Protein AF-A0A413FEA2-F1 (afdb_monomer_lite)

Organism: NCBI:txid333367

Radius of gyration: 16.78 Å; chains: 1; bounding box: 38×37×48 Å

Structure (mmCIF, N/CA/C/O backbone):
data_AF-A0A413FEA2-F1
#
_entry.id   AF-A0A413FEA2-F1
#
loop_
_atom_site.group_PDB
_atom_site.id
_atom_site.type_symbol
_atom_site.label_atom_id
_atom_site.label_alt_id
_atom_site.label_comp_id
_atom_site.label_asym_id
_atom_site.label_entity_id
_atom_site.label_seq_id
_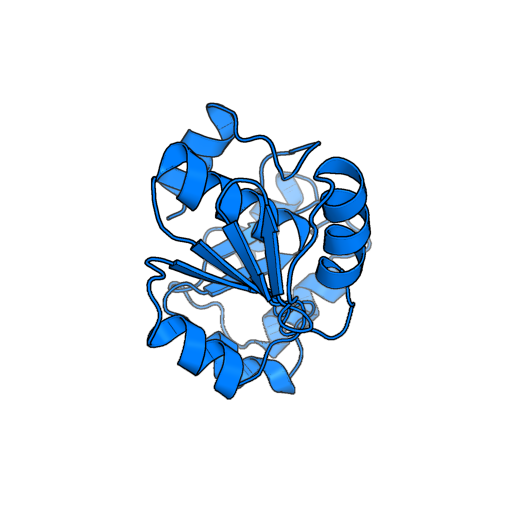atom_site.pdbx_PDB_ins_code
_atom_site.Cartn_x
_atom_site.Cartn_y
_atom_site.Cartn_z
_atom_site.occupancy
_atom_site.B_iso_or_equiv
_atom_site.auth_seq_id
_atom_site.auth_comp_id
_atom_site.auth_asym_id
_atom_site.auth_atom_id
_atom_site.pdbx_PDB_model_num
ATOM 1 N N . MET A 1 1 ? 5.893 2.104 -0.836 1.00 90.50 1 MET A N 1
ATOM 2 C CA . MET A 1 1 ? 4.831 1.156 -0.452 1.00 90.50 1 MET A CA 1
ATOM 3 C C . MET A 1 1 ? 3.680 1.888 0.234 1.00 90.50 1 MET A C 1
ATOM 5 O O . MET A 1 1 ? 2.622 1.996 -0.374 1.00 90.50 1 MET A O 1
ATOM 9 N N . THR A 1 2 ? 3.919 2.528 1.381 1.00 96.19 2 THR A N 1
ATOM 10 C CA . THR A 1 2 ? 2.939 3.267 2.203 1.00 96.19 2 THR A CA 1
ATOM 11 C C . THR A 1 2 ? 1.919 4.108 1.426 1.00 96.19 2 THR A C 1
ATOM 13 O O . THR A 1 2 ? 0.716 3.993 1.650 1.00 96.19 2 THR A O 1
ATOM 16 N N . HIS A 1 3 ? 2.370 4.915 0.456 1.00 96.50 3 HIS A N 1
ATOM 17 C CA . HIS A 1 3 ? 1.478 5.759 -0.353 1.00 96.50 3 HIS A CA 1
ATOM 18 C C . HIS A 1 3 ? 0.403 4.948 -1.097 1.00 96.50 3 HIS A C 1
ATOM 20 O O . HIS A 1 3 ? -0.757 5.348 -1.116 1.00 96.50 3 HIS A O 1
ATOM 26 N N . LEU A 1 4 ? 0.759 3.796 -1.677 1.00 97.38 4 LEU A N 1
ATOM 27 C CA . LEU A 1 4 ? -0.198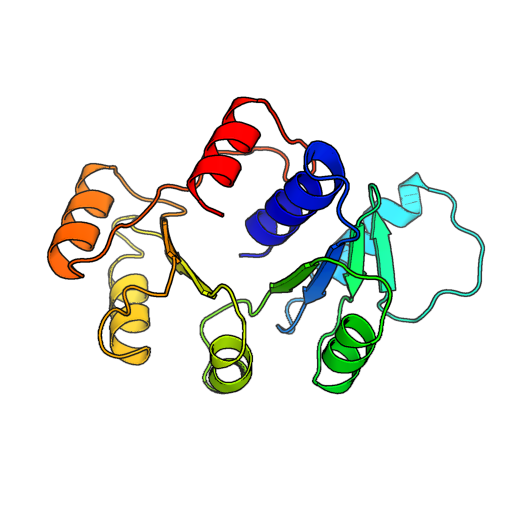 2.928 -2.367 1.00 97.38 4 LEU A CA 1
ATOM 28 C C . LEU A 1 4 ? -1.166 2.264 -1.379 1.00 97.38 4 LEU A C 1
ATOM 30 O O . LEU A 1 4 ? -2.341 2.140 -1.707 1.00 97.38 4 LEU A O 1
ATOM 34 N N . CYS A 1 5 ? -0.713 1.875 -0.181 1.00 98.00 5 CYS A N 1
ATOM 35 C CA . CYS A 1 5 ? -1.595 1.327 0.856 1.00 98.00 5 CYS A CA 1
ATOM 36 C C . CYS A 1 5 ? -2.673 2.340 1.260 1.00 98.00 5 CYS A C 1
ATOM 38 O O . CYS A 1 5 ? -3.852 1.999 1.287 1.00 98.00 5 CYS A O 1
ATOM 40 N N . VAL A 1 6 ? -2.283 3.596 1.504 1.00 97.75 6 VAL A N 1
ATOM 41 C CA . VAL A 1 6 ? -3.223 4.684 1.825 1.00 97.75 6 VAL A CA 1
ATOM 42 C C . VAL A 1 6 ? -4.160 4.956 0.643 1.00 97.75 6 VAL A C 1
ATOM 44 O O . VAL A 1 6 ? -5.372 5.050 0.825 1.00 97.75 6 VAL A O 1
ATOM 47 N N . LEU A 1 7 ? -3.628 5.014 -0.580 1.00 97.62 7 LEU A N 1
ATOM 48 C CA . LEU A 1 7 ? -4.422 5.232 -1.790 1.00 97.62 7 LEU A CA 1
ATOM 49 C C . LEU A 1 7 ? -5.470 4.129 -1.999 1.00 97.62 7 LEU A C 1
ATOM 51 O O . LEU A 1 7 ? -6.643 4.410 -2.229 1.00 97.62 7 LEU A O 1
ATOM 55 N N . MET A 1 8 ? -5.070 2.867 -1.861 1.00 98.19 8 MET A N 1
ATOM 56 C CA . MET A 1 8 ? -5.971 1.723 -1.981 1.00 98.19 8 MET A CA 1
ATOM 57 C C . MET A 1 8 ? -7.024 1.710 -0.874 1.00 98.19 8 MET A C 1
ATOM 59 O O . MET A 1 8 ? -8.192 1.456 -1.155 1.00 98.19 8 MET A O 1
ATOM 63 N N . ALA A 1 9 ? -6.648 2.045 0.362 1.00 98.25 9 ALA A N 1
ATOM 64 C CA . ALA A 1 9 ? -7.594 2.109 1.470 1.00 98.25 9 ALA A CA 1
ATOM 65 C C . ALA A 1 9 ? -8.697 3.147 1.229 1.00 98.25 9 ALA A C 1
ATOM 67 O O . ALA A 1 9 ? -9.878 2.874 1.459 1.00 98.25 9 ALA A O 1
ATOM 68 N N . ASN A 1 10 ? -8.322 4.318 0.705 1.00 97.25 10 ASN A N 1
ATOM 69 C CA . ASN A 1 10 ? -9.273 5.366 0.346 1.00 97.25 10 ASN A CA 1
ATOM 70 C C . ASN A 1 10 ? -10.137 4.979 -0.864 1.00 97.25 10 ASN A C 1
ATOM 72 O O . ASN A 1 10 ? -11.303 5.367 -0.916 1.00 97.25 10 ASN A O 1
ATOM 76 N N . TYR A 1 11 ? -9.620 4.187 -1.810 1.00 97.88 11 TYR A N 1
ATOM 77 C CA . TYR A 1 11 ? -10.435 3.617 -2.886 1.00 97.88 11 TYR A CA 1
ATOM 78 C C . TYR A 1 11 ? -11.477 2.628 -2.341 1.00 97.88 11 TYR A C 1
ATOM 80 O O . TYR A 1 11 ? -12.672 2.808 -2.585 1.00 97.88 11 TYR A O 1
ATOM 88 N N . LEU A 1 12 ? -11.055 1.636 -1.552 1.00 98.19 12 LEU A N 1
ATOM 89 C CA . LEU A 1 12 ? -11.945 0.610 -0.994 1.00 98.19 12 LEU A CA 1
ATOM 90 C C . LEU A 1 12 ? -13.015 1.220 -0.080 1.00 98.19 12 LEU A C 1
ATOM 92 O O . LEU A 1 12 ? -14.193 0.880 -0.185 1.00 98.19 12 LEU A O 1
ATOM 96 N N . THR A 1 13 ? -12.630 2.180 0.761 1.00 97.44 13 THR A N 1
ATOM 97 C CA . THR A 1 13 ? -13.562 2.851 1.677 1.00 97.44 13 THR A CA 1
ATOM 98 C C . THR A 1 13 ? -14.450 3.857 0.952 1.00 97.44 13 THR A C 1
ATOM 100 O O . THR A 1 13 ? -15.669 3.822 1.094 1.00 97.44 13 THR A O 1
ATOM 103 N N . GLY A 1 14 ? -13.868 4.755 0.154 1.00 94.12 14 GLY A N 1
ATOM 104 C CA . GLY A 1 14 ? -14.597 5.856 -0.473 1.00 94.12 14 GLY A CA 1
ATOM 105 C C . GLY A 1 14 ? -15.452 5.424 -1.664 1.00 94.12 14 GLY A C 1
ATOM 106 O O . GLY A 1 14 ? -16.631 5.766 -1.729 1.00 94.12 14 GLY A O 1
ATOM 107 N N . ALA A 1 15 ? -14.880 4.668 -2.604 1.00 91.94 15 ALA A N 1
ATOM 108 C CA . ALA A 1 15 ? -15.596 4.196 -3.791 1.00 91.94 15 ALA A CA 1
ATOM 109 C C . ALA A 1 15 ? -16.316 2.867 -3.527 1.00 91.94 15 ALA A C 1
ATOM 111 O O . ALA A 1 15 ? -17.472 2.709 -3.909 1.00 91.94 15 ALA A O 1
ATOM 112 N N . GLY A 1 16 ? -15.649 1.936 -2.840 1.00 93.00 16 GLY A N 1
ATOM 113 C CA . GLY A 1 16 ? -16.195 0.607 -2.556 1.00 93.00 16 GLY A CA 1
ATOM 114 C C . GLY A 1 16 ? -17.178 0.552 -1.384 1.00 93.00 16 GLY A C 1
ATOM 115 O O . GLY A 1 16 ? -17.875 -0.450 -1.246 1.00 93.00 16 GLY A O 1
ATOM 116 N N . GLN A 1 17 ? -17.246 1.597 -0.545 1.00 95.62 17 GLN A N 1
ATOM 117 C CA . GLN A 1 17 ? -18.039 1.613 0.695 1.00 95.62 17 GLN A CA 1
ATOM 118 C C . GLN A 1 17 ? -17.691 0.443 1.641 1.00 95.62 17 GLN A C 1
ATOM 120 O O . GLN A 1 17 ? -18.547 -0.060 2.369 1.00 95.62 17 GLN A O 1
ATOM 125 N N . ARG A 1 18 ? -16.427 -0.004 1.621 1.00 97.81 18 ARG A N 1
ATOM 126 C CA . ARG A 1 18 ? -15.924 -1.147 2.398 1.00 97.81 18 ARG A CA 1
ATOM 127 C C . ARG A 1 18 ? -15.255 -0.681 3.686 1.00 97.81 18 ARG A C 1
ATOM 129 O O . ARG A 1 18 ? -14.526 0.311 3.703 1.00 97.81 18 ARG A O 1
ATOM 136 N N . ARG A 1 19 ? -15.468 -1.404 4.785 1.00 98.31 19 ARG A N 1
ATOM 137 C CA . ARG A 1 19 ? -14.806 -1.124 6.066 1.00 98.31 19 ARG A CA 1
ATOM 138 C C . ARG A 1 19 ? -13.361 -1.598 5.976 1.00 98.31 19 ARG A C 1
ATOM 140 O O . ARG A 1 19 ? -13.107 -2.797 6.008 1.00 98.31 19 ARG A O 1
ATOM 147 N N . THR A 1 20 ? -12.422 -0.662 5.873 1.00 98.69 20 THR A N 1
ATOM 148 C CA . THR A 1 20 ? -11.017 -0.985 5.590 1.00 98.69 20 THR A CA 1
ATOM 149 C C . THR A 1 20 ? -10.114 -0.751 6.801 1.00 98.69 20 THR A C 1
ATOM 151 O O . THR A 1 20 ? -10.158 0.318 7.423 1.00 98.69 20 THR A O 1
ATOM 154 N N . ALA A 1 21 ? -9.264 -1.735 7.099 1.00 98.50 21 ALA A N 1
ATOM 155 C CA . ALA A 1 21 ? -8.134 -1.613 8.016 1.00 98.50 21 ALA A CA 1
ATOM 156 C C . ALA A 1 21 ? -6.809 -1.565 7.247 1.00 98.50 21 ALA A C 1
ATOM 158 O O . ALA A 1 21 ? -6.637 -2.275 6.257 1.00 98.50 21 ALA A O 1
ATOM 159 N N . VAL A 1 22 ? -5.851 -0.773 7.729 1.00 98.50 22 VAL A N 1
ATOM 160 C CA . VAL A 1 22 ? -4.476 -0.747 7.214 1.00 98.50 22 VAL A CA 1
ATOM 161 C C . VAL A 1 22 ? -3.502 -0.983 8.358 1.00 98.50 22 VAL A C 1
ATOM 163 O O . VAL A 1 22 ? -3.533 -0.264 9.354 1.00 98.50 22 VAL A O 1
ATOM 166 N N . ILE A 1 23 ? -2.635 -1.979 8.217 1.00 97.88 23 ILE A N 1
ATOM 167 C CA . ILE A 1 23 ? -1.659 -2.382 9.230 1.00 97.88 23 ILE A CA 1
ATOM 168 C C . ILE A 1 23 ? -0.253 -2.041 8.737 1.00 97.88 23 ILE A C 1
ATOM 170 O O . ILE A 1 23 ? 0.162 -2.521 7.685 1.00 97.88 23 ILE A O 1
ATOM 174 N N . GLU A 1 24 ? 0.495 -1.253 9.506 1.00 97.19 24 GLU A N 1
ATOM 175 C CA . GLU A 1 24 ? 1.934 -1.055 9.299 1.00 97.19 24 GLU A CA 1
ATOM 176 C C . GLU A 1 24 ? 2.686 -2.238 9.907 1.00 97.19 24 GLU A C 1
ATOM 178 O O . GLU A 1 24 ? 2.853 -2.319 11.122 1.00 97.19 24 GLU A O 1
ATOM 183 N N . TRP A 1 25 ? 3.078 -3.203 9.076 1.00 95.94 25 TRP A N 1
ATOM 184 C CA . TRP A 1 25 ? 3.814 -4.390 9.528 1.00 95.94 25 TRP A CA 1
ATOM 185 C C . TRP A 1 25 ? 5.322 -4.149 9.617 1.00 95.94 25 TRP A C 1
ATOM 187 O O . TRP A 1 25 ? 6.027 -4.840 10.350 1.00 95.94 25 TRP A O 1
ATOM 197 N N . ASN A 1 26 ? 5.811 -3.174 8.854 1.00 92.25 26 ASN A N 1
ATOM 198 C CA . ASN A 1 26 ? 7.169 -2.661 8.971 1.00 92.25 26 ASN A CA 1
ATOM 199 C C . ASN A 1 26 ? 7.332 -1.773 10.224 1.00 92.25 26 ASN A C 1
ATOM 201 O O . ASN A 1 26 ? 6.382 -1.510 10.961 1.00 92.25 26 ASN A O 1
ATOM 205 N N . ASP A 1 27 ? 8.555 -1.319 10.483 1.00 90.75 27 ASP A N 1
ATOM 206 C CA . ASP A 1 27 ? 8.928 -0.512 11.646 1.00 90.75 27 ASP A CA 1
ATOM 207 C C . ASP A 1 27 ? 9.244 0.957 11.302 1.00 90.75 27 ASP A C 1
ATOM 209 O O . ASP A 1 27 ? 9.825 1.679 12.118 1.00 90.75 27 ASP A O 1
ATOM 213 N N . HIS A 1 28 ? 8.822 1.446 10.129 1.00 93.38 28 HIS A N 1
ATOM 214 C CA . HIS A 1 28 ? 9.135 2.803 9.674 1.00 93.38 28 HIS A CA 1
ATOM 215 C C . HIS A 1 28 ? 8.444 3.888 10.518 1.00 93.38 28 HIS A C 1
ATOM 217 O O . HIS A 1 28 ? 8.986 4.993 10.671 1.00 93.38 28 HIS A O 1
ATOM 223 N N . GLY A 1 29 ? 7.263 3.607 11.075 1.00 94.25 29 GLY A N 1
ATOM 224 C CA . GLY A 1 29 ? 6.478 4.521 11.907 1.00 94.25 29 GLY A CA 1
ATOM 225 C C . GLY A 1 29 ? 5.754 5.614 11.114 1.00 94.25 29 GLY A C 1
ATOM 226 O O . GLY A 1 29 ? 5.505 6.705 11.646 1.00 94.25 29 GLY A O 1
ATOM 227 N N . ASP A 1 30 ? 5.449 5.355 9.845 1.00 95.25 30 ASP A N 1
ATOM 228 C CA . ASP A 1 30 ? 4.744 6.256 8.938 1.00 95.25 30 ASP A CA 1
ATOM 229 C C . ASP A 1 30 ? 3.340 6.583 9.444 1.00 95.25 30 ASP A C 1
ATOM 231 O O . ASP A 1 30 ? 2.958 7.757 9.482 1.00 95.25 30 ASP A O 1
ATOM 235 N N . PHE A 1 31 ? 2.576 5.591 9.903 1.00 95.19 31 PHE A N 1
ATOM 236 C CA . PHE A 1 31 ? 1.202 5.826 10.349 1.00 95.19 31 PHE A CA 1
ATOM 237 C C . PHE A 1 31 ? 1.154 6.561 11.681 1.00 95.19 31 PHE A C 1
ATOM 239 O O . PHE A 1 31 ? 0.310 7.434 11.866 1.00 95.19 31 PHE A O 1
ATOM 246 N N . ARG A 1 32 ? 2.131 6.345 12.565 1.00 91.88 32 ARG A N 1
ATOM 247 C CA . ARG A 1 32 ? 2.289 7.180 13.765 1.00 91.88 32 ARG A CA 1
ATOM 248 C C . ARG A 1 32 ? 2.589 8.642 13.410 1.00 91.88 32 ARG A C 1
ATOM 250 O O . ARG A 1 32 ? 2.108 9.559 14.078 1.00 91.88 32 ARG A O 1
ATOM 257 N N . ARG A 1 33 ? 3.405 8.897 12.378 1.00 92.88 33 ARG A N 1
ATOM 258 C CA . ARG A 1 33 ? 3.657 10.266 11.883 1.00 92.88 33 ARG A CA 1
ATOM 259 C C . ARG A 1 33 ? 2.395 10.869 11.262 1.00 92.88 33 ARG A C 1
ATOM 261 O O . ARG A 1 33 ? 2.095 12.031 11.534 1.00 92.88 33 ARG A O 1
ATOM 268 N N . MET A 1 34 ? 1.650 10.077 10.496 1.00 92.62 34 MET A N 1
ATOM 269 C CA . MET A 1 34 ? 0.382 10.466 9.879 1.00 92.62 34 MET A CA 1
ATOM 270 C C . MET A 1 34 ? -0.677 10.829 10.927 1.00 92.62 34 MET A C 1
ATOM 272 O O . MET A 1 34 ? -1.264 11.907 10.842 1.00 92.62 34 MET A O 1
ATOM 276 N N . GLU A 1 35 ? -0.841 10.009 11.971 1.00 91.50 35 GLU A N 1
ATOM 277 C CA . GLU A 1 35 ? -1.765 10.266 13.079 1.00 91.50 35 GLU A CA 1
ATOM 278 C C . GLU A 1 35 ? -1.535 11.652 13.689 1.00 91.50 35 GLU A C 1
ATOM 280 O O . GLU A 1 35 ? -2.479 12.415 13.883 1.00 91.50 35 GLU A O 1
ATOM 285 N N . LYS A 1 36 ? -0.276 12.020 13.963 1.00 88.50 36 LYS A N 1
ATOM 286 C CA . LYS A 1 36 ? 0.060 13.321 14.567 1.00 88.50 36 LYS A CA 1
ATOM 287 C C . LYS A 1 36 ? -0.404 14.500 13.714 1.00 88.50 36 LYS A C 1
ATOM 289 O O . LYS A 1 36 ? -0.716 15.556 14.260 1.00 88.50 36 LYS A O 1
ATOM 294 N N . VAL A 1 37 ? -0.428 14.346 12.391 1.00 86.94 37 VAL A N 1
ATOM 295 C CA . VAL A 1 37 ? -0.901 15.382 11.465 1.00 86.94 37 VAL A CA 1
ATOM 296 C C . VAL A 1 37 ? -2.428 15.392 11.398 1.00 86.94 37 VAL A C 1
ATOM 298 O O . VAL A 1 37 ? -3.019 16.468 11.479 1.00 86.94 37 VAL A O 1
ATOM 301 N N . CYS A 1 38 ? -3.071 14.225 11.313 1.00 81.31 38 CYS A N 1
ATOM 302 C CA . CYS A 1 38 ? -4.532 14.100 11.287 1.00 81.31 38 CYS A CA 1
ATOM 303 C C . CYS A 1 38 ? -5.177 14.567 12.602 1.00 81.31 38 CYS A C 1
ATOM 305 O O . CYS A 1 38 ? -6.092 15.383 12.583 1.00 81.31 38 CYS A O 1
ATOM 307 N N . ALA A 1 39 ? -4.640 14.162 13.755 1.00 74.06 39 ALA A N 1
ATOM 308 C CA . ALA A 1 39 ? -5.164 14.540 15.068 1.00 74.06 39 ALA A CA 1
ATOM 309 C C . ALA A 1 39 ? -5.106 16.056 15.324 1.00 74.06 39 ALA A C 1
ATOM 311 O O . ALA A 1 39 ? -6.006 16.606 15.954 1.00 74.06 39 ALA A O 1
ATOM 312 N N . ARG A 1 40 ? -4.088 16.754 14.792 1.00 63.91 40 ARG A N 1
ATOM 313 C CA . ARG A 1 40 ? -4.017 18.229 14.826 1.00 63.91 40 ARG A CA 1
ATOM 314 C C . ARG A 1 40 ? -5.136 18.898 14.028 1.00 63.91 40 ARG A C 1
ATOM 316 O O . ARG A 1 40 ? -5.441 20.054 14.291 1.00 63.91 40 ARG A O 1
ATOM 323 N N . ARG A 1 41 ? -5.708 18.205 13.040 1.00 63.06 41 ARG A N 1
ATOM 324 C CA . ARG A 1 41 ? -6.822 18.704 12.223 1.00 63.06 41 ARG A CA 1
ATOM 325 C C . ARG A 1 41 ? -8.187 18.400 12.846 1.00 63.06 41 ARG A C 1
ATOM 327 O O . ARG A 1 41 ? -9.125 19.137 12.574 1.00 63.06 41 ARG A O 1
ATOM 334 N N . GLU A 1 42 ? -8.295 17.356 13.671 1.00 60.97 42 GLU A N 1
ATOM 335 C CA . GLU A 1 42 ? -9.587 16.811 14.123 1.00 60.97 42 GLU A CA 1
ATOM 336 C C . GLU A 1 42 ? -9.941 17.066 15.607 1.00 60.97 42 GLU A C 1
ATOM 338 O O . GLU A 1 42 ? -10.999 16.626 16.042 1.00 60.97 42 GLU A O 1
ATOM 343 N N . ASN A 1 43 ? -9.133 17.801 16.392 1.00 56.84 43 ASN A N 1
ATOM 344 C CA . ASN A 1 43 ? -9.424 18.154 17.805 1.00 56.84 43 ASN A CA 1
ATOM 345 C C . ASN A 1 43 ? -9.947 16.972 18.661 1.00 56.84 43 ASN A C 1
ATOM 347 O O . ASN A 1 43 ? -10.863 17.120 19.468 1.00 56.84 43 ASN A O 1
ATOM 351 N N . VAL A 1 44 ? -9.383 15.776 18.477 1.00 59.19 44 VAL A N 1
ATOM 352 C CA . VAL A 1 44 ? -9.907 14.550 19.095 1.00 59.19 44 VAL A CA 1
ATOM 353 C C . VAL A 1 44 ? -9.557 14.495 20.589 1.00 59.19 44 VAL A C 1
ATOM 355 O O . VAL A 1 44 ? -8.387 14.349 20.947 1.00 59.19 44 VAL A O 1
ATOM 358 N N . THR A 1 45 ? -10.571 14.565 21.459 1.00 48.41 45 THR A N 1
ATOM 359 C CA . THR A 1 45 ? -10.474 14.343 22.915 1.00 48.41 45 THR A CA 1
ATOM 360 C C . THR A 1 45 ? -11.183 13.042 23.299 1.00 48.41 45 THR A C 1
ATOM 362 O O . THR A 1 45 ? -12.410 12.998 23.344 1.00 48.41 45 THR A O 1
ATOM 365 N N . GLY A 1 46 ? -10.422 11.979 23.562 1.00 55.62 46 GLY A N 1
ATOM 366 C CA . GLY A 1 46 ? -10.932 10.677 24.005 1.00 55.62 46 GLY A CA 1
ATOM 367 C C . GLY A 1 46 ? -9.802 9.705 24.356 1.00 55.62 46 GLY A C 1
ATOM 368 O O . GLY A 1 46 ? -8.643 9.974 24.031 1.00 55.62 46 GLY A O 1
ATOM 369 N N . GLU A 1 47 ? -10.135 8.597 25.028 1.00 52.72 47 GLU A N 1
ATOM 370 C CA . GLU A 1 47 ? -9.199 7.494 25.285 1.00 52.72 47 GLU A CA 1
ATOM 371 C C . GLU A 1 47 ? -8.702 6.937 23.948 1.00 52.72 47 GLU A C 1
ATOM 373 O O . GLU A 1 47 ? -9.472 6.407 23.146 1.00 52.72 47 GLU A O 1
ATOM 378 N N . LYS A 1 48 ? -7.411 7.133 23.676 1.00 62.91 48 LYS A N 1
ATOM 379 C CA . LYS A 1 48 ? -6.775 6.648 22.458 1.00 62.91 48 LYS A CA 1
ATOM 380 C C . LYS A 1 48 ? -6.226 5.255 22.697 1.00 62.91 48 LYS A C 1
ATOM 382 O O . LYS A 1 48 ? -5.351 5.074 23.541 1.00 62.91 48 LYS A O 1
ATOM 387 N N . GLU A 1 49 ? -6.700 4.307 21.904 1.00 70.69 49 GLU A N 1
ATOM 388 C CA . GLU A 1 49 ? -6.020 3.031 21.741 1.00 70.69 49 GLU A CA 1
ATOM 389 C C . GLU A 1 49 ? -4.638 3.304 21.130 1.00 70.69 49 GLU A C 1
ATOM 391 O O . GLU A 1 49 ? -4.505 3.983 20.107 1.00 70.69 49 GLU A O 1
ATOM 396 N N . GLU A 1 50 ? -3.584 2.861 21.811 1.00 76.50 50 GLU A N 1
ATOM 397 C CA . GLU A 1 50 ? -2.223 3.204 21.420 1.00 76.50 50 GLU A CA 1
ATOM 398 C C . GLU A 1 50 ? -1.903 2.618 20.035 1.00 76.50 50 GLU A C 1
ATOM 400 O O . GLU A 1 50 ? -2.046 1.420 19.804 1.00 76.50 50 GLU A O 1
ATOM 405 N N . ASN A 1 51 ? -1.410 3.456 19.119 1.00 83.12 51 ASN A N 1
ATOM 406 C CA . ASN A 1 51 ? -1.093 3.100 17.728 1.00 83.12 51 ASN A CA 1
ATOM 407 C C . ASN A 1 51 ? -2.304 2.803 16.823 1.00 83.12 51 ASN A C 1
ATOM 409 O O . ASN A 1 51 ? -2.096 2.264 15.736 1.00 83.12 51 ASN A O 1
ATOM 413 N N . VAL A 1 52 ? -3.529 3.183 17.202 1.00 92.56 52 VAL A N 1
ATOM 414 C CA . VAL A 1 52 ? -4.707 3.088 16.322 1.00 92.56 52 VAL A CA 1
ATOM 415 C C . VAL A 1 52 ? -5.317 4.466 16.091 1.00 92.56 52 VAL A C 1
ATOM 417 O O . VAL A 1 52 ? -5.532 5.234 17.026 1.00 92.56 52 VAL A O 1
ATOM 420 N N . PHE A 1 53 ? -5.638 4.790 14.839 1.00 92.94 53 PHE A N 1
ATOM 421 C CA . PHE A 1 53 ? -6.401 5.998 14.520 1.00 92.94 53 PHE A CA 1
ATOM 422 C C . PHE A 1 53 ? -7.263 5.823 13.277 1.00 92.94 53 PHE A C 1
ATOM 424 O O . PHE A 1 53 ? -7.098 4.878 12.508 1.00 92.94 53 PHE A O 1
ATOM 431 N N . LYS A 1 54 ? -8.193 6.756 13.068 1.00 92.75 54 LYS A N 1
ATOM 432 C CA . LYS A 1 54 ? -9.049 6.787 11.883 1.00 92.75 54 LYS A CA 1
ATOM 433 C C . LYS A 1 54 ? -8.780 8.034 11.058 1.00 92.75 54 LYS A C 1
ATOM 435 O O . LYS A 1 54 ? -8.537 9.097 11.617 1.00 92.75 54 LYS A O 1
ATOM 440 N N . ALA A 1 55 ? -8.840 7.895 9.740 1.00 92.62 55 ALA A N 1
ATOM 441 C CA . ALA A 1 55 ? -8.830 9.019 8.811 1.00 92.62 55 ALA A CA 1
ATOM 442 C C . ALA A 1 55 ? -9.664 8.659 7.576 1.00 92.62 55 ALA A C 1
ATOM 444 O O . ALA A 1 55 ? -9.479 7.588 7.001 1.00 92.62 55 ALA A O 1
ATOM 445 N N . LEU A 1 56 ? -10.595 9.540 7.190 1.00 91.75 56 LEU A N 1
ATOM 446 C CA . LEU A 1 56 ? -11.513 9.347 6.052 1.00 91.75 56 LEU A CA 1
ATOM 447 C C . LEU A 1 56 ? -12.248 7.987 6.053 1.00 91.75 56 LEU A C 1
ATOM 449 O O . LEU A 1 56 ? -12.452 7.372 5.012 1.00 91.75 56 LEU A O 1
ATOM 453 N N . GLY A 1 57 ? -12.640 7.503 7.235 1.00 92.88 57 GLY A N 1
ATOM 454 C CA . GLY A 1 57 ? -13.349 6.227 7.400 1.00 92.88 57 GLY A CA 1
ATOM 455 C C . GLY A 1 57 ? -12.457 4.978 7.419 1.00 92.88 57 GLY A C 1
ATOM 456 O O . GLY A 1 57 ? -12.929 3.916 7.817 1.00 92.88 57 GLY A O 1
ATOM 457 N N . VAL A 1 58 ? -11.172 5.100 7.078 1.00 97.38 58 VAL A N 1
ATOM 458 C CA . VAL A 1 58 ? -10.180 4.020 7.185 1.00 97.38 58 VAL A CA 1
ATOM 459 C C . VAL A 1 58 ? -9.651 3.943 8.616 1.00 97.38 58 VAL A C 1
ATOM 461 O O . VAL A 1 58 ? -9.409 4.982 9.236 1.00 97.38 58 VAL A O 1
ATOM 464 N N . THR A 1 59 ? -9.434 2.730 9.134 1.00 97.31 59 THR A N 1
ATOM 465 C CA . THR A 1 59 ? -8.734 2.524 10.416 1.00 97.31 59 THR A CA 1
ATOM 466 C C . THR A 1 59 ? -7.289 2.098 10.180 1.00 97.31 59 THR A C 1
ATOM 468 O O . THR A 1 59 ? -7.032 1.146 9.450 1.00 97.31 59 THR A O 1
ATOM 471 N N . TYR A 1 60 ? -6.344 2.798 10.800 1.00 97.56 60 TYR A N 1
ATOM 472 C CA . TYR A 1 60 ? -4.909 2.573 10.668 1.00 97.56 60 TYR A CA 1
ATOM 473 C C . TYR A 1 60 ? -4.335 2.038 11.975 1.00 97.56 60 TYR A C 1
ATOM 475 O O . TYR A 1 60 ? -4.554 2.625 13.034 1.00 97.56 60 TYR A O 1
ATOM 483 N N . PHE A 1 61 ? -3.553 0.970 11.871 1.00 96.69 61 PHE A N 1
ATOM 484 C CA . PHE A 1 61 ? -2.786 0.362 12.950 1.00 96.69 61 PHE A CA 1
ATOM 485 C C . PHE A 1 61 ? -1.305 0.628 12.680 1.00 96.69 61 PHE A C 1
ATOM 487 O O . PHE A 1 61 ? -0.710 0.026 11.789 1.00 96.69 61 PHE A O 1
ATOM 494 N N . GLY A 1 62 ? -0.698 1.545 13.433 1.00 94.75 62 GLY A N 1
ATOM 495 C CA . GLY A 1 62 ? 0.698 1.967 13.259 1.00 94.75 62 GLY A CA 1
ATOM 496 C C . GLY A 1 62 ? 1.740 0.992 13.806 1.00 94.75 62 GLY A C 1
ATOM 497 O O . GLY A 1 62 ? 2.916 1.339 13.884 1.00 94.75 62 GLY A O 1
ATOM 498 N N . ARG A 1 63 ? 1.315 -0.197 14.246 1.00 92.69 63 ARG A N 1
ATOM 499 C CA . ARG A 1 63 ? 2.198 -1.310 14.590 1.00 92.69 63 ARG A CA 1
ATOM 500 C C . ARG A 1 63 ? 1.465 -2.634 14.402 1.00 92.69 63 ARG A C 1
ATOM 502 O O . ARG A 1 63 ? 0.526 -2.926 15.133 1.00 92.69 63 ARG A O 1
ATOM 509 N N . GLY A 1 64 ? 1.907 -3.418 13.431 1.00 92.31 64 GLY A N 1
ATOM 510 C CA . GLY A 1 64 ? 1.354 -4.718 13.084 1.00 92.31 64 GLY A CA 1
ATOM 511 C C . GLY A 1 64 ? 2.097 -5.878 13.728 1.00 92.31 64 GLY A C 1
ATOM 512 O O . GLY A 1 64 ? 3.319 -5.876 13.853 1.00 92.31 64 GLY A O 1
ATOM 513 N N . ASN A 1 65 ? 1.338 -6.890 14.124 1.00 93.06 65 ASN A N 1
ATOM 514 C CA . ASN A 1 65 ? 1.813 -8.216 14.500 1.00 93.06 65 ASN A CA 1
ATOM 515 C C . ASN A 1 65 ? 0.662 -9.224 14.318 1.00 93.06 65 ASN A C 1
ATOM 517 O O . ASN A 1 65 ? -0.440 -8.853 13.899 1.00 93.06 65 ASN A O 1
ATOM 521 N N . ALA A 1 66 ? 0.909 -10.496 14.639 1.00 93.56 66 ALA A N 1
ATOM 522 C CA . ALA A 1 66 ? -0.091 -11.555 14.509 1.00 93.56 66 ALA A CA 1
ATOM 523 C C . ALA A 1 66 ? -1.386 -11.251 15.286 1.00 93.56 66 ALA A C 1
ATOM 525 O O . ALA A 1 66 ? -2.472 -11.472 14.754 1.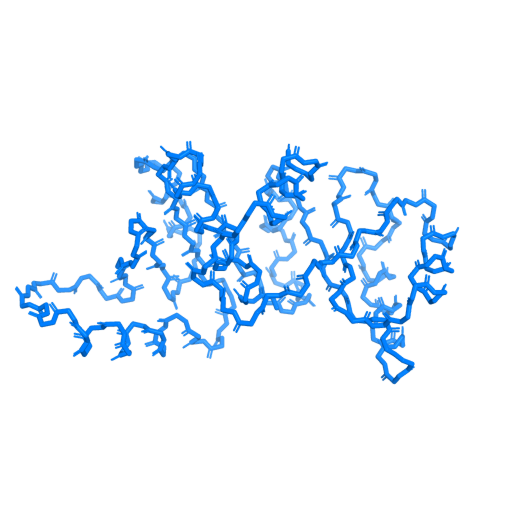00 93.56 66 ALA A O 1
ATOM 526 N N . ASP A 1 67 ? -1.283 -10.680 16.489 1.00 94.50 67 ASP A N 1
ATOM 527 C CA . ASP A 1 67 ? -2.446 -10.329 17.314 1.00 94.50 67 ASP A CA 1
ATOM 528 C C . ASP A 1 67 ? -3.266 -9.196 16.687 1.00 94.50 67 ASP A C 1
ATOM 530 O O . ASP A 1 67 ? -4.492 -9.268 16.632 1.00 94.50 67 ASP A O 1
ATOM 534 N N . THR A 1 68 ? -2.595 -8.179 16.141 1.00 95.38 68 THR A N 1
ATOM 535 C CA . THR A 1 68 ? -3.238 -7.056 15.439 1.00 95.38 68 THR A CA 1
ATOM 536 C C . THR A 1 68 ? -3.982 -7.548 14.201 1.00 95.38 68 THR A C 1
ATOM 538 O O . THR A 1 68 ? -5.133 -7.173 13.972 1.00 95.38 68 THR A O 1
ATOM 541 N N . LEU A 1 69 ? -3.353 -8.431 13.417 1.00 96.56 69 LEU A N 1
ATOM 542 C CA . LEU A 1 69 ? -3.984 -9.045 12.251 1.00 96.56 69 LEU A CA 1
ATOM 543 C C . LEU A 1 69 ? -5.180 -9.907 12.657 1.00 96.56 69 LEU A C 1
ATOM 545 O O . LEU A 1 69 ? -6.250 -9.766 12.071 1.00 96.56 69 LEU A O 1
ATOM 549 N N . ALA A 1 70 ? -5.036 -10.752 13.679 1.00 96.75 70 ALA A N 1
ATOM 550 C CA . ALA A 1 70 ? -6.130 -11.568 14.194 1.00 96.75 70 ALA A CA 1
ATOM 551 C C . ALA A 1 70 ? -7.299 -10.708 14.696 1.00 96.75 70 ALA A C 1
ATOM 553 O O . ALA A 1 70 ? -8.454 -11.008 14.393 1.00 96.75 70 ALA A O 1
ATOM 554 N N . GLY A 1 71 ? -7.011 -9.609 15.397 1.00 96.56 71 GLY A N 1
ATOM 555 C CA . GLY A 1 71 ? -8.008 -8.627 15.818 1.00 96.56 71 GLY A CA 1
ATOM 556 C C . GLY A 1 71 ? -8.741 -7.996 14.635 1.00 96.56 71 GLY A C 1
ATOM 557 O O . GLY A 1 71 ? -9.963 -7.884 14.665 1.00 96.56 71 GLY A O 1
ATOM 558 N N . CYS A 1 72 ? -8.028 -7.659 13.557 1.00 97.19 72 CYS A N 1
ATOM 559 C CA . CYS A 1 72 ? -8.652 -7.149 12.337 1.00 97.19 72 CYS A CA 1
ATOM 560 C C . CYS A 1 72 ? -9.526 -8.205 11.644 1.00 97.19 72 CYS A C 1
ATOM 562 O O . CYS A 1 72 ? -10.642 -7.886 11.244 1.00 97.19 72 CYS A O 1
ATOM 564 N N . MET A 1 73 ? -9.060 -9.456 11.540 1.00 97.19 73 MET A N 1
ATOM 565 C CA . MET A 1 73 ? -9.816 -10.551 10.908 1.00 97.19 73 MET A CA 1
ATOM 566 C C . MET A 1 73 ? -11.094 -10.914 11.671 1.00 97.19 73 MET A C 1
ATOM 568 O O . MET A 1 73 ? -12.091 -11.275 11.056 1.00 97.19 73 MET A O 1
ATOM 572 N N . ASN A 1 74 ? -11.064 -10.827 13.002 1.00 97.81 74 ASN A N 1
ATOM 573 C CA . ASN A 1 74 ? -12.236 -11.042 13.856 1.00 97.81 74 ASN A CA 1
ATOM 574 C C . ASN A 1 74 ? -13.080 -9.768 14.033 1.00 97.81 74 ASN A C 1
ATOM 576 O O . ASN A 1 74 ? -14.118 -9.792 14.697 1.00 97.81 74 ASN A O 1
ATOM 580 N N . GLY A 1 75 ? -12.605 -8.648 13.490 1.00 95.94 75 GLY A N 1
ATOM 581 C CA . GLY A 1 75 ? -13.223 -7.340 13.589 1.00 95.94 75 GLY A CA 1
ATOM 582 C C . GLY A 1 75 ? -14.255 -7.080 12.489 1.00 95.94 75 GLY A C 1
ATOM 583 O O . GLY A 1 75 ? -14.632 -7.968 11.728 1.00 95.94 75 GLY A O 1
ATOM 584 N N . PRO A 1 76 ? -14.728 -5.830 12.376 1.00 96.62 76 PRO A N 1
ATOM 585 C CA . PRO A 1 76 ? -15.764 -5.454 11.423 1.00 96.62 76 PRO A CA 1
ATOM 586 C C . PRO A 1 76 ? -15.214 -5.143 10.021 1.00 96.62 76 PRO A C 1
ATOM 588 O O . PRO A 1 76 ? -15.911 -4.487 9.256 1.00 96.62 76 PRO A O 1
ATOM 591 N N . TYR A 1 77 ? -13.970 -5.498 9.695 1.00 98.44 77 TYR A N 1
ATOM 592 C CA . TYR A 1 77 ? -13.338 -5.069 8.447 1.00 98.44 77 TYR A CA 1
ATOM 593 C C . TYR A 1 77 ? -13.669 -6.014 7.295 1.00 98.44 77 TYR A C 1
ATOM 595 O O . TYR A 1 77 ? -13.562 -7.230 7.423 1.00 98.44 77 TYR A O 1
ATOM 603 N N . ASP A 1 78 ? -14.051 -5.429 6.164 1.00 98.12 78 ASP A N 1
ATOM 604 C CA . ASP A 1 78 ? -14.281 -6.149 4.914 1.00 98.12 78 ASP A CA 1
ATOM 605 C C . ASP A 1 78 ? -12.956 -6.362 4.162 1.00 98.12 78 ASP A C 1
ATOM 607 O O . ASP A 1 78 ? -12.786 -7.386 3.502 1.00 98.12 78 ASP A O 1
ATOM 611 N N . ASP A 1 79 ? -12.012 -5.419 4.298 1.00 98.44 79 ASP A N 1
ATOM 612 C CA . ASP A 1 79 ? -10.661 -5.507 3.739 1.00 98.44 79 ASP A CA 1
ATOM 613 C C . ASP A 1 79 ? -9.595 -5.148 4.775 1.00 98.44 79 ASP A C 1
ATOM 615 O O . ASP A 1 79 ? -9.740 -4.201 5.556 1.00 98.44 79 ASP A O 1
ATOM 619 N N . ILE A 1 80 ? -8.480 -5.875 4.724 1.00 98.50 80 ILE A N 1
ATOM 620 C CA . ILE A 1 80 ? -7.292 -5.627 5.540 1.00 98.50 80 ILE A CA 1
ATOM 621 C C . ILE A 1 80 ? -6.105 -5.466 4.593 1.00 98.50 80 ILE A C 1
ATOM 623 O O . ILE A 1 80 ? -5.706 -6.408 3.909 1.00 98.50 80 ILE A O 1
ATOM 627 N N . ILE A 1 81 ? -5.535 -4.266 4.563 1.00 98.44 81 ILE A N 1
ATOM 628 C CA . ILE A 1 81 ? -4.316 -3.955 3.819 1.00 98.44 81 ILE A CA 1
ATOM 629 C C . ILE A 1 81 ? -3.140 -4.048 4.786 1.00 98.44 81 ILE A C 1
ATOM 631 O O . ILE A 1 81 ? -3.163 -3.445 5.857 1.00 98.44 81 ILE A O 1
ATOM 635 N N . ILE A 1 82 ? -2.091 -4.769 4.402 1.00 98.06 82 ILE A N 1
ATOM 636 C CA . ILE A 1 82 ? -0.872 -4.893 5.203 1.00 98.06 82 ILE A CA 1
ATOM 637 C C . ILE A 1 82 ? 0.278 -4.230 4.448 1.00 98.06 82 ILE A C 1
ATOM 639 O O . ILE A 1 82 ? 0.632 -4.649 3.346 1.00 98.06 82 ILE A O 1
ATOM 643 N N . ASP A 1 83 ? 0.856 -3.191 5.043 1.00 97.50 83 ASP A N 1
ATOM 644 C CA . ASP A 1 83 ? 2.080 -2.562 4.562 1.00 97.50 83 ASP A CA 1
ATOM 645 C C . ASP A 1 83 ? 3.294 -3.294 5.140 1.00 97.50 83 ASP A C 1
ATOM 647 O O . ASP A 1 83 ? 3.758 -3.013 6.249 1.00 97.50 83 ASP A O 1
ATOM 651 N N . PHE A 1 84 ? 3.812 -4.251 4.372 1.00 95.25 84 PHE A N 1
ATOM 652 C CA . PHE A 1 84 ? 5.017 -4.997 4.732 1.00 95.25 84 PHE A CA 1
ATOM 653 C C . PHE A 1 84 ? 6.313 -4.192 4.589 1.00 95.25 84 PHE A C 1
ATOM 655 O O . PHE A 1 84 ? 7.347 -4.661 5.055 1.00 95.25 84 PHE A O 1
ATOM 662 N N . GLY A 1 85 ? 6.271 -2.997 3.990 1.00 93.12 85 GLY A N 1
ATOM 663 C CA . GLY A 1 85 ? 7.464 -2.216 3.689 1.00 93.12 85 GLY A CA 1
ATOM 664 C C . GLY A 1 85 ? 8.343 -2.891 2.635 1.00 93.12 85 GLY A C 1
ATOM 665 O O . GLY A 1 85 ? 7.866 -3.305 1.576 1.00 93.12 85 GLY A O 1
ATOM 666 N N . GLU A 1 86 ? 9.640 -2.952 2.912 1.00 89.06 86 GLU A N 1
ATOM 667 C CA . GLU A 1 86 ? 10.624 -3.602 2.048 1.00 89.06 86 GLU A CA 1
ATOM 668 C C . GLU A 1 86 ? 10.530 -5.133 2.132 1.00 89.06 86 GLU A C 1
ATOM 670 O O . GLU A 1 86 ? 10.061 -5.706 3.119 1.00 89.06 86 GLU A O 1
ATOM 675 N N . ALA A 1 87 ? 10.980 -5.820 1.080 1.00 82.81 87 ALA A N 1
ATOM 676 C CA . ALA A 1 87 ? 10.963 -7.276 1.037 1.00 82.81 87 ALA A CA 1
ATOM 677 C C . ALA A 1 87 ? 11.935 -7.859 2.079 1.00 82.81 87 ALA A C 1
ATOM 679 O O . ALA A 1 87 ? 13.136 -7.957 1.843 1.00 82.81 87 ALA A O 1
ATOM 680 N N . ALA A 1 88 ? 11.401 -8.274 3.229 1.00 82.69 88 ALA A N 1
ATOM 681 C CA . ALA A 1 88 ? 12.168 -8.851 4.327 1.00 82.69 88 ALA A CA 1
ATOM 682 C C . ALA A 1 88 ? 11.799 -10.329 4.567 1.00 82.69 88 ALA A C 1
ATOM 684 O O . ALA A 1 88 ? 10.610 -10.673 4.582 1.00 82.69 88 ALA A O 1
ATOM 685 N N . PRO A 1 89 ? 12.776 -11.216 4.857 1.00 84.50 89 PRO A N 1
ATOM 686 C CA . PRO A 1 89 ? 12.503 -12.621 5.173 1.00 84.50 89 PRO A CA 1
ATOM 687 C C . PRO A 1 89 ? 11.508 -12.816 6.325 1.00 84.50 89 PRO A C 1
ATOM 689 O O . PRO A 1 89 ? 10.670 -13.714 6.261 1.00 84.50 89 PRO A O 1
ATOM 692 N N . ALA A 1 90 ? 11.559 -11.950 7.344 1.00 85.94 90 ALA A N 1
ATOM 693 C CA . ALA A 1 90 ? 10.679 -12.003 8.514 1.00 85.94 90 ALA A CA 1
ATOM 694 C C . ALA A 1 90 ? 9.190 -11.813 8.163 1.00 85.94 90 ALA A C 1
ATOM 696 O O . ALA A 1 90 ? 8.323 -12.414 8.793 1.00 85.94 90 ALA A O 1
ATOM 697 N N . SER A 1 91 ? 8.895 -11.027 7.127 1.00 87.56 91 SER A N 1
ATOM 698 C CA . SER A 1 91 ? 7.530 -10.714 6.685 1.00 87.56 91 SER A CA 1
ATOM 699 C C . SER A 1 91 ? 6.989 -11.710 5.655 1.00 87.56 91 SER A C 1
ATOM 701 O O . SER A 1 91 ? 5.786 -11.761 5.401 1.00 87.56 91 SER A O 1
ATOM 703 N N . ARG A 1 92 ? 7.864 -12.532 5.057 1.00 87.88 92 ARG A N 1
ATOM 704 C CA . ARG A 1 92 ? 7.530 -13.390 3.910 1.00 87.88 92 ARG A CA 1
ATOM 705 C C . ARG A 1 92 ? 6.418 -14.391 4.209 1.00 87.88 92 ARG A C 1
ATOM 707 O O . ARG A 1 92 ? 5.586 -14.642 3.343 1.00 87.88 92 ARG A O 1
ATOM 714 N N . ALA A 1 93 ? 6.407 -14.974 5.406 1.00 90.44 93 ALA A N 1
ATOM 715 C CA . ALA A 1 93 ? 5.400 -15.963 5.784 1.00 90.44 93 ALA A CA 1
ATOM 716 C C . ALA A 1 93 ? 3.991 -15.353 5.821 1.00 90.44 93 ALA A C 1
ATOM 718 O O . ALA A 1 93 ? 3.077 -15.916 5.225 1.00 90.44 93 ALA A O 1
ATOM 719 N N . GLU A 1 94 ? 3.830 -14.187 6.451 1.00 92.38 94 GLU A N 1
ATOM 720 C CA . GLU A 1 94 ? 2.539 -13.493 6.508 1.00 92.38 94 GLU A CA 1
ATOM 721 C C . GLU A 1 94 ? 2.128 -12.932 5.150 1.00 92.38 94 GLU A C 1
ATOM 723 O O . GLU A 1 94 ? 0.983 -13.096 4.733 1.00 92.38 94 GLU A O 1
ATOM 728 N N . TRP A 1 95 ? 3.074 -12.395 4.380 1.00 92.62 95 TRP A N 1
ATOM 729 C CA . TRP A 1 95 ? 2.799 -11.967 3.010 1.00 92.62 95 TRP A CA 1
ATOM 730 C C . TRP A 1 95 ? 2.318 -13.131 2.124 1.00 92.62 95 TRP A C 1
ATOM 732 O O . TRP A 1 95 ? 1.355 -13.005 1.365 1.00 92.62 95 TRP A O 1
ATOM 742 N N . LEU A 1 96 ? 2.910 -14.322 2.270 1.00 91.75 96 LEU A N 1
ATOM 743 C CA . LEU A 1 96 ? 2.450 -15.531 1.585 1.00 91.75 96 LEU A CA 1
ATOM 744 C C . LEU A 1 96 ? 1.089 -16.039 2.083 1.00 91.75 96 LEU A C 1
ATOM 746 O O . LEU A 1 96 ? 0.542 -16.932 1.443 1.00 91.75 96 LEU A O 1
ATOM 750 N N . ARG A 1 97 ? 0.502 -15.494 3.151 1.00 92.69 97 ARG A N 1
ATOM 751 C CA . ARG A 1 97 ? -0.841 -15.858 3.641 1.00 92.69 97 ARG A CA 1
ATOM 752 C C . ARG A 1 97 ? -1.936 -14.904 3.156 1.00 92.69 97 ARG A C 1
ATOM 754 O O . ARG A 1 97 ? -3.097 -15.303 3.148 1.00 92.69 97 ARG A O 1
ATOM 761 N N . CYS A 1 98 ? -1.584 -13.701 2.699 1.00 95.31 98 CYS A N 1
ATOM 762 C CA . CYS A 1 98 ? -2.535 -12.729 2.150 1.00 95.31 98 CYS A CA 1
ATOM 763 C C . CYS A 1 98 ? -3.306 -13.291 0.948 1.00 95.31 98 CYS A C 1
ATOM 765 O O . CYS A 1 98 ? -2.743 -13.996 0.122 1.00 95.31 98 CYS A O 1
ATOM 767 N N . GLN A 1 99 ? -4.583 -12.958 0.787 1.00 95.38 99 GLN A N 1
ATOM 768 C CA . GLN A 1 99 ? -5.384 -13.421 -0.353 1.00 95.38 99 GLN A CA 1
ATOM 769 C C . GLN A 1 99 ? -4.882 -12.792 -1.658 1.00 95.38 99 GLN A C 1
ATOM 771 O O . GLN A 1 99 ? -4.615 -13.497 -2.631 1.00 95.38 99 GLN A O 1
ATOM 776 N N . VAL A 1 100 ? -4.668 -11.476 -1.627 1.00 95.94 100 VAL A N 1
ATOM 777 C CA . VAL A 1 100 ? -4.068 -10.690 -2.707 1.00 95.94 100 VAL A CA 1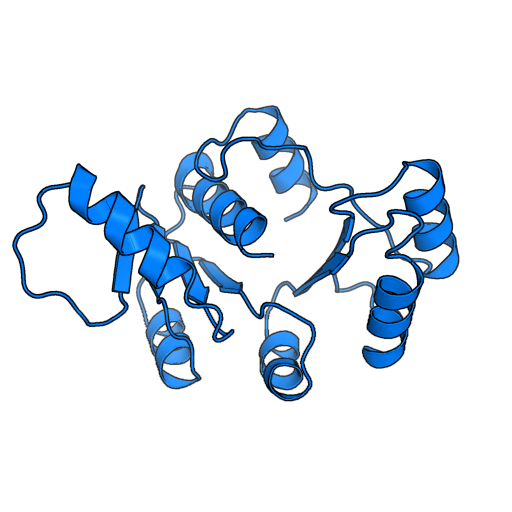
ATOM 778 C C . VAL A 1 100 ? -2.652 -10.310 -2.296 1.00 95.94 100 VAL A C 1
ATOM 780 O O . VAL A 1 100 ? -2.422 -9.833 -1.187 1.00 95.94 100 VAL A O 1
ATOM 783 N N . ARG A 1 101 ? -1.688 -10.537 -3.189 1.00 95.00 101 ARG A N 1
ATOM 784 C CA . ARG A 1 101 ? -0.270 -10.249 -2.953 1.00 95.00 101 ARG A CA 1
ATOM 785 C C . ARG A 1 101 ? 0.216 -9.296 -4.023 1.00 95.00 101 ARG A C 1
ATOM 787 O O . ARG A 1 101 ? 0.170 -9.635 -5.205 1.00 95.00 101 ARG A O 1
ATOM 794 N N . MET A 1 102 ? 0.670 -8.121 -3.605 1.00 95.12 102 MET A N 1
ATOM 795 C CA . MET A 1 102 ? 1.208 -7.107 -4.503 1.00 95.12 102 MET A CA 1
ATOM 796 C C . MET A 1 102 ? 2.700 -6.926 -4.253 1.00 95.12 102 MET A C 1
ATOM 798 O O . MET A 1 102 ? 3.129 -6.816 -3.105 1.00 95.12 102 MET A O 1
ATOM 802 N N . MET A 1 103 ? 3.478 -6.891 -5.328 1.00 93.31 103 MET A N 1
ATOM 803 C CA . MET A 1 103 ? 4.903 -6.592 -5.311 1.00 93.31 103 MET A CA 1
ATOM 804 C C . MET A 1 103 ? 5.128 -5.283 -6.054 1.00 93.31 103 MET A C 1
ATOM 806 O O . MET A 1 103 ? 4.769 -5.164 -7.223 1.00 93.31 103 MET A O 1
ATOM 810 N N . VAL A 1 104 ? 5.716 -4.304 -5.374 1.00 94.12 104 VAL A N 1
ATOM 811 C CA . VAL A 1 104 ? 5.979 -2.978 -5.935 1.00 94.12 104 VAL A CA 1
ATOM 812 C C . VAL A 1 104 ? 7.478 -2.817 -6.132 1.00 94.12 104 VAL A C 1
ATOM 814 O O . VAL A 1 104 ? 8.240 -2.991 -5.188 1.00 94.12 104 VAL A O 1
ATOM 817 N N . ALA A 1 105 ? 7.891 -2.449 -7.340 1.00 93.44 105 ALA A N 1
ATOM 818 C CA . ALA A 1 105 ? 9.280 -2.158 -7.667 1.00 93.44 105 ALA A CA 1
ATOM 819 C C . ALA A 1 105 ? 9.401 -0.827 -8.416 1.00 93.44 105 ALA A C 1
ATOM 821 O O . ALA A 1 105 ? 8.468 -0.367 -9.083 1.00 93.44 105 ALA A O 1
ATOM 822 N N . ALA A 1 106 ? 10.572 -0.209 -8.318 1.00 93.75 106 ALA A N 1
ATOM 823 C CA . ALA A 1 106 ? 10.954 0.905 -9.166 1.00 93.75 106 ALA A CA 1
ATOM 824 C C . ALA A 1 106 ? 11.882 0.392 -10.271 1.00 93.75 106 ALA A C 1
ATOM 826 O O . ALA A 1 106 ? 12.881 -0.257 -9.987 1.00 93.75 106 ALA A O 1
ATOM 827 N N . PHE A 1 107 ? 11.557 0.700 -11.525 1.00 93.94 107 PHE A N 1
ATOM 828 C CA . PHE A 1 107 ? 12.343 0.308 -12.699 1.00 93.94 107 PHE A CA 1
ATOM 829 C C . PHE A 1 107 ? 13.075 1.499 -13.324 1.00 93.94 107 PHE A C 1
ATOM 831 O O . PHE A 1 107 ? 13.296 1.538 -14.535 1.00 93.94 107 PHE A O 1
ATOM 838 N N . SER A 1 108 ? 13.389 2.512 -12.516 1.00 92.19 108 SER A N 1
ATOM 839 C CA . SER A 1 108 ? 14.356 3.544 -12.897 1.00 92.19 108 SER A CA 1
ATOM 840 C C . SER A 1 108 ? 15.721 2.888 -13.074 1.00 92.19 108 SER A C 1
ATOM 842 O O . SER A 1 108 ? 16.038 1.940 -12.361 1.00 92.19 108 SER A O 1
ATOM 844 N N . GLU A 1 109 ? 16.538 3.395 -13.987 1.00 89.81 109 GLU A N 1
ATOM 845 C CA . GLU A 1 109 ? 17.782 2.755 -14.422 1.00 89.81 109 GLU A CA 1
ATOM 846 C C . GLU A 1 109 ? 18.737 2.454 -13.253 1.00 89.81 109 GLU A C 1
ATOM 848 O O . GLU A 1 109 ? 19.368 1.403 -13.233 1.00 89.81 109 GLU A O 1
ATOM 853 N N . TRP A 1 110 ? 18.778 3.320 -12.237 1.00 92.25 110 TRP A N 1
ATOM 854 C CA . TRP A 1 110 ? 19.596 3.149 -11.027 1.00 92.25 110 TRP A CA 1
ATOM 855 C C . TRP A 1 110 ? 18.975 2.249 -9.940 1.00 92.25 110 TRP A C 1
ATOM 857 O O . TRP A 1 110 ? 19.597 2.059 -8.904 1.00 92.25 110 TRP A O 1
ATOM 867 N N . GLN A 1 111 ? 17.758 1.728 -10.133 1.00 90.62 111 GLN A N 1
ATOM 868 C CA . GLN A 1 111 ? 17.057 0.831 -9.189 1.00 90.62 111 GLN A CA 1
ATOM 869 C C . GLN A 1 111 ? 16.806 -0.567 -9.778 1.00 90.62 111 GLN A C 1
ATOM 871 O O . GLN A 1 111 ? 16.199 -1.417 -9.127 1.00 90.62 111 GLN A O 1
ATOM 876 N N . LEU A 1 112 ? 17.243 -0.817 -11.019 1.00 86.81 112 LEU A N 1
ATOM 877 C CA . LEU A 1 112 ? 16.984 -2.082 -11.710 1.00 86.81 112 LEU A CA 1
ATOM 878 C C . LEU A 1 112 ? 17.669 -3.278 -11.054 1.00 86.81 112 LEU A C 1
ATOM 880 O O . LEU A 1 112 ? 17.092 -4.366 -11.039 1.00 86.81 112 LEU A O 1
ATOM 884 N N . GLU A 1 113 ? 18.867 -3.086 -10.504 1.00 86.06 113 GLU A N 1
ATOM 885 C CA . GLU A 1 113 ? 19.589 -4.143 -9.791 1.00 86.06 113 GLU A CA 1
ATOM 886 C C . GLU A 1 113 ? 18.823 -4.574 -8.533 1.00 86.06 113 GLU A C 1
ATOM 888 O O . GLU A 1 113 ? 18.549 -5.763 -8.364 1.00 86.06 113 GLU A O 1
ATOM 893 N N . ASP A 1 114 ? 18.361 -3.615 -7.725 1.00 85.19 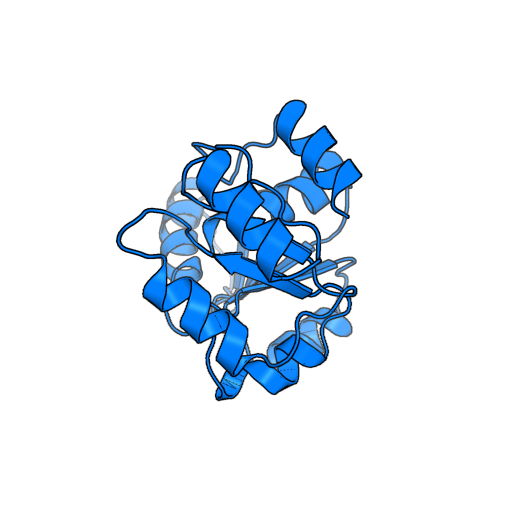114 ASP A N 1
ATOM 894 C CA . ASP A 1 114 ? 17.553 -3.882 -6.528 1.00 85.19 114 ASP A CA 1
ATOM 895 C C . ASP A 1 114 ? 16.236 -4.590 -6.878 1.00 85.19 114 ASP A C 1
ATOM 897 O O . ASP A 1 114 ? 15.841 -5.568 -6.236 1.00 85.19 114 ASP A O 1
ATOM 901 N N . ALA A 1 115 ? 15.559 -4.126 -7.934 1.00 84.75 115 ALA A N 1
ATOM 902 C CA . ALA A 1 115 ? 14.316 -4.726 -8.403 1.00 84.75 115 ALA A CA 1
ATOM 903 C C . ALA A 1 115 ? 14.514 -6.179 -8.868 1.00 84.75 115 ALA A C 1
ATOM 905 O O . ALA A 1 115 ? 13.700 -7.046 -8.542 1.00 84.75 115 ALA A O 1
ATOM 906 N N . SER A 1 116 ? 15.605 -6.452 -9.588 1.00 79.38 116 SER A N 1
ATOM 907 C CA . SER A 1 116 ? 15.944 -7.795 -10.074 1.00 79.38 116 SER A CA 1
ATOM 908 C C . SER A 1 116 ? 16.295 -8.727 -8.914 1.00 79.38 116 SER A C 1
ATOM 910 O O . SER A 1 116 ? 15.742 -9.823 -8.814 1.00 79.38 116 SER A O 1
ATOM 912 N N . GLY A 1 117 ? 17.123 -8.261 -7.973 1.00 79.69 117 GLY A N 1
ATOM 913 C CA . GLY A 1 117 ? 17.486 -9.020 -6.776 1.00 79.69 117 GLY A CA 1
ATOM 914 C C . GLY A 1 117 ? 16.271 -9.375 -5.916 1.00 79.69 117 GLY A C 1
ATOM 915 O O . GLY A 1 117 ? 16.152 -10.508 -5.445 1.00 79.69 117 GLY A O 1
ATOM 916 N N . MET A 1 118 ? 15.315 -8.452 -5.764 1.00 75.69 118 MET A N 1
ATOM 917 C CA . MET A 1 118 ? 14.052 -8.725 -5.072 1.00 75.69 118 MET A CA 1
ATOM 918 C C . MET A 1 118 ? 13.241 -9.828 -5.770 1.00 75.69 118 MET A C 1
ATOM 920 O O . MET A 1 118 ? 12.652 -10.681 -5.101 1.00 75.69 118 MET A O 1
ATOM 924 N N . MET A 1 119 ? 13.186 -9.831 -7.102 1.00 77.25 119 MET A N 1
ATOM 925 C CA . MET A 1 119 ? 12.438 -10.839 -7.861 1.00 77.25 119 MET A CA 1
ATOM 926 C C . MET A 1 119 ? 13.067 -12.227 -7.726 1.00 77.25 119 MET A C 1
ATOM 928 O O . MET A 1 119 ? 12.347 -13.191 -7.476 1.00 77.25 119 MET A O 1
ATOM 932 N N . GLU A 1 120 ? 14.395 -12.326 -7.792 1.00 75.44 120 GLU A N 1
ATOM 933 C CA . GLU A 1 120 ? 15.121 -13.589 -7.616 1.00 75.44 120 GLU A CA 1
ATOM 934 C C . GLU A 1 120 ? 14.940 -14.180 -6.212 1.00 75.44 120 GLU A C 1
ATOM 936 O O . GLU A 1 120 ? 14.652 -15.372 -6.066 1.00 75.44 120 GLU A O 1
ATOM 941 N N . GLN A 1 121 ? 15.031 -13.346 -5.170 1.00 70.44 121 GLN A N 1
ATOM 942 C CA . GLN A 1 121 ? 14.862 -13.767 -3.773 1.00 70.44 121 GLN A CA 1
ATOM 943 C C . GLN A 1 121 ? 13.460 -14.314 -3.477 1.00 70.44 121 GLN A C 1
ATOM 945 O O . GLN A 1 121 ? 13.281 -15.162 -2.598 1.00 70.44 121 GLN A O 1
ATOM 950 N N . ASN A 1 122 ? 12.450 -13.856 -4.218 1.00 68.81 122 ASN A N 1
ATOM 951 C CA . ASN A 1 122 ? 11.077 -14.323 -4.060 1.00 68.81 122 ASN A CA 1
ATOM 952 C C . ASN A 1 122 ? 10.765 -15.601 -4.856 1.00 68.81 122 ASN A C 1
ATOM 954 O O . ASN A 1 122 ? 9.684 -16.173 -4.687 1.00 68.81 122 ASN A O 1
ATOM 958 N N . GLY A 1 123 ? 11.731 -16.113 -5.623 1.00 70.00 123 GLY A N 1
ATOM 959 C CA . GLY A 1 123 ? 11.609 -17.323 -6.427 1.00 70.00 123 GLY A CA 1
ATOM 960 C C . GLY A 1 123 ? 11.053 -17.048 -7.824 1.00 70.00 123 GLY A C 1
ATOM 961 O O . GLY A 1 123 ? 11.129 -15.942 -8.348 1.00 70.00 123 GLY A O 1
ATOM 962 N N . ARG A 1 124 ? 10.503 -18.083 -8.470 1.00 73.75 124 ARG A N 1
ATOM 963 C CA . ARG A 1 124 ? 9.934 -17.923 -9.816 1.00 73.75 124 ARG A CA 1
ATOM 964 C C . ARG A 1 124 ? 8.726 -16.977 -9.780 1.00 73.75 124 ARG A C 1
ATOM 966 O O . ARG A 1 124 ? 7.917 -17.101 -8.858 1.00 73.75 124 ARG A O 1
ATOM 973 N N . PRO A 1 125 ? 8.553 -16.110 -10.797 1.00 79.88 125 PRO A N 1
ATOM 974 C CA . PRO A 1 125 ? 7.374 -15.265 -10.913 1.00 79.88 125 PRO A CA 1
ATOM 975 C C . PRO A 1 125 ? 6.088 -16.082 -10.779 1.00 79.88 125 PRO A C 1
ATOM 977 O O . PRO A 1 125 ? 5.912 -17.113 -11.435 1.00 79.88 125 PRO A O 1
ATOM 980 N N . CYS A 1 126 ? 5.193 -15.631 -9.906 1.00 82.62 126 CYS A N 1
ATOM 981 C CA . CYS A 1 126 ? 3.948 -16.311 -9.609 1.00 82.62 126 CYS A CA 1
ATOM 982 C C . CYS A 1 126 ? 2.789 -15.542 -10.234 1.00 82.62 126 CYS A C 1
ATOM 984 O O . CYS A 1 126 ? 2.531 -14.393 -9.890 1.00 82.62 126 CYS A O 1
ATOM 986 N N . ARG A 1 127 ? 2.040 -16.196 -11.125 1.00 84.81 127 ARG A N 1
ATOM 987 C CA . ARG A 1 127 ? 0.889 -15.580 -11.809 1.00 84.81 127 ARG A CA 1
ATOM 988 C C . ARG A 1 127 ? -0.251 -15.172 -10.874 1.00 84.81 127 ARG A C 1
ATOM 990 O O . ARG A 1 127 ? -1.116 -14.420 -11.298 1.00 84.81 127 ARG A O 1
ATOM 997 N N . SER A 1 128 ? -0.272 -15.668 -9.636 1.00 88.25 128 SER A N 1
ATOM 998 C CA . SER A 1 128 ? -1.259 -15.264 -8.631 1.00 88.25 128 SER A CA 1
ATOM 999 C C . SER A 1 128 ? -0.871 -13.985 -7.879 1.00 88.25 128 SER A C 1
ATOM 1001 O O . SER A 1 128 ? -1.570 -13.607 -6.942 1.00 88.25 128 SER A O 1
ATOM 1003 N N . TRP A 1 129 ? 0.271 -13.370 -8.197 1.00 93.00 129 TRP A N 1
ATOM 1004 C CA . TRP A 1 129 ? 0.705 -12.103 -7.610 1.00 93.00 129 TRP A CA 1
ATOM 1005 C C . TRP A 1 129 ? 0.506 -10.962 -8.601 1.00 93.00 129 TRP A C 1
ATOM 1007 O O . TRP A 1 129 ? 0.566 -11.149 -9.816 1.00 93.00 129 TRP A O 1
ATOM 1017 N N . ILE A 1 130 ? 0.306 -9.765 -8.062 1.00 95.38 130 ILE A N 1
ATOM 1018 C CA . ILE A 1 130 ? 0.188 -8.529 -8.826 1.00 95.38 130 ILE A CA 1
ATOM 1019 C C . ILE A 1 130 ? 1.534 -7.809 -8.766 1.00 95.38 130 ILE A C 1
ATOM 1021 O O . ILE A 1 130 ? 2.013 -7.461 -7.687 1.00 95.38 130 ILE A O 1
ATOM 1025 N N . TYR A 1 131 ? 2.140 -7.566 -9.924 1.00 95.00 131 TYR A N 1
ATOM 1026 C CA . TYR A 1 131 ? 3.416 -6.863 -10.036 1.00 95.00 131 TYR A CA 1
ATOM 1027 C C . TYR A 1 131 ? 3.180 -5.423 -10.469 1.00 95.00 131 TYR A C 1
ATOM 1029 O O . TYR A 1 131 ? 2.479 -5.172 -11.450 1.00 95.00 131 TYR A O 1
ATOM 1037 N N . LEU A 1 132 ? 3.764 -4.479 -9.737 1.00 96.38 132 LEU A N 1
ATOM 1038 C CA . LEU A 1 132 ? 3.509 -3.055 -9.884 1.00 96.38 132 LEU A CA 1
ATOM 1039 C C . LEU A 1 132 ? 4.806 -2.271 -10.101 1.00 96.38 132 LEU A C 1
ATOM 1041 O O . LEU A 1 132 ? 5.764 -2.399 -9.340 1.00 96.38 132 LEU A O 1
ATOM 1045 N N . ALA A 1 133 ? 4.803 -1.404 -11.111 1.00 96.38 133 ALA A N 1
ATOM 1046 C CA . ALA A 1 133 ? 5.855 -0.434 -11.384 1.00 96.38 133 ALA A CA 1
ATOM 1047 C C . ALA A 1 133 ? 5.503 0.918 -10.749 1.00 96.38 133 ALA A C 1
ATOM 1049 O O . ALA A 1 133 ? 4.560 1.582 -11.191 1.00 96.38 133 ALA A O 1
ATOM 1050 N N . ALA A 1 134 ? 6.273 1.339 -9.744 1.00 95.31 134 ALA A N 1
ATOM 1051 C CA . ALA A 1 134 ? 6.163 2.672 -9.149 1.00 95.31 134 ALA A CA 1
ATOM 1052 C C . ALA A 1 134 ? 6.850 3.745 -10.011 1.00 95.31 134 ALA A C 1
ATOM 1054 O O . ALA A 1 134 ? 6.305 4.825 -10.218 1.00 95.31 134 ALA A O 1
ATOM 1055 N N . PHE A 1 135 ? 8.030 3.425 -10.547 1.00 94.88 135 PHE A N 1
ATOM 1056 C CA . PHE A 1 135 ? 8.842 4.311 -11.387 1.00 94.88 135 PHE A CA 1
ATOM 1057 C C . PHE A 1 135 ? 9.483 3.540 -12.546 1.00 94.88 135 PHE A C 1
ATOM 1059 O O . PHE A 1 135 ? 9.396 2.312 -12.605 1.00 94.88 135 PHE A O 1
ATOM 1066 N N . GLY A 1 136 ? 10.125 4.268 -13.461 1.00 94.81 136 GLY A N 1
ATOM 1067 C CA . GLY A 1 136 ? 10.770 3.727 -14.658 1.00 94.81 136 GLY A CA 1
ATOM 1068 C C . GLY A 1 136 ? 9.985 3.988 -15.941 1.00 94.81 136 GLY A C 1
ATOM 1069 O O . GLY A 1 136 ? 8.778 4.263 -15.919 1.00 94.81 136 GLY A O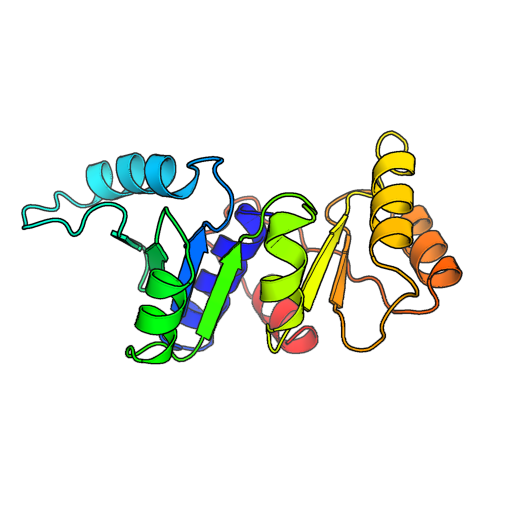 1
ATOM 1070 N N . SER A 1 137 ? 10.675 3.910 -17.079 1.00 95.25 137 SER A N 1
ATOM 1071 C CA . SER A 1 137 ? 10.074 4.129 -18.398 1.00 95.25 137 SER A CA 1
ATOM 1072 C C . SER A 1 137 ? 9.095 3.005 -18.780 1.00 95.25 137 SER A C 1
ATOM 1074 O O . SER A 1 137 ? 9.138 1.901 -18.232 1.00 95.25 137 SER A O 1
ATOM 1076 N N . GLU A 1 138 ? 8.185 3.261 -19.728 1.00 95.44 138 GLU A N 1
ATOM 1077 C CA . GLU A 1 138 ? 7.330 2.193 -20.278 1.00 95.44 138 GLU A CA 1
ATOM 1078 C C . GLU A 1 138 ? 8.139 1.124 -21.008 1.00 95.44 138 GLU A C 1
ATOM 1080 O O . GLU A 1 138 ? 7.758 -0.044 -20.998 1.00 95.44 138 GLU A O 1
ATOM 1085 N N . TRP A 1 139 ? 9.259 1.513 -21.616 1.00 95.31 139 TRP A N 1
ATOM 1086 C CA . TRP A 1 139 ? 10.160 0.570 -22.261 1.00 95.31 139 TRP A CA 1
ATOM 1087 C C . TRP A 1 139 ? 10.743 -0.406 -21.232 1.00 95.31 139 TRP A C 1
ATOM 1089 O O . TRP A 1 139 ? 10.606 -1.616 -21.395 1.00 95.31 139 TRP A O 1
ATOM 1099 N N . THR A 1 140 ? 11.271 0.112 -20.120 1.00 94.62 140 THR A N 1
ATOM 1100 C CA . THR A 1 140 ? 11.869 -0.703 -19.056 1.00 94.62 140 THR A CA 1
ATOM 1101 C C . THR A 1 140 ? 10.835 -1.615 -18.398 1.00 94.62 140 THR A C 1
ATOM 1103 O O . THR A 1 140 ? 11.084 -2.803 -18.219 1.00 94.62 140 THR A O 1
ATOM 1106 N N . ARG A 1 141 ? 9.629 -1.100 -18.111 1.00 95.38 141 ARG A N 1
ATOM 1107 C CA . ARG A 1 141 ? 8.523 -1.909 -17.571 1.00 95.38 141 ARG A CA 1
ATOM 1108 C C . ARG A 1 141 ? 8.170 -3.083 -18.492 1.00 95.38 141 ARG A C 1
ATOM 1110 O O . ARG A 1 141 ? 7.986 -4.195 -18.007 1.00 95.38 141 ARG A O 1
ATOM 1117 N N . ARG A 1 142 ? 8.065 -2.846 -19.807 1.00 95.06 142 ARG A N 1
ATOM 1118 C CA . ARG A 1 142 ? 7.747 -3.892 -20.798 1.00 95.06 142 ARG A CA 1
ATOM 1119 C C . ARG A 1 142 ? 8.854 -4.930 -20.920 1.00 95.06 142 ARG A C 1
ATOM 1121 O O . ARG A 1 142 ? 8.560 -6.106 -21.103 1.00 95.06 142 ARG A O 1
ATOM 1128 N N . GLU A 1 143 ? 10.107 -4.507 -20.813 1.00 93.12 143 GLU A N 1
ATOM 1129 C CA . GLU A 1 143 ? 11.237 -5.431 -20.836 1.00 93.12 143 GLU A CA 1
ATOM 1130 C C . GLU A 1 143 ? 11.238 -6.336 -19.596 1.00 93.12 143 GLU A C 1
ATOM 1132 O O . GLU A 1 143 ? 11.362 -7.552 -19.728 1.00 93.12 143 GLU A O 1
ATOM 1137 N N . VAL A 1 144 ? 10.972 -5.779 -18.411 1.00 91.19 144 VAL A N 1
ATOM 1138 C CA . VAL A 1 144 ? 10.791 -6.561 -17.177 1.00 91.19 144 VAL A CA 1
ATOM 1139 C C . VAL A 1 144 ? 9.592 -7.512 -17.288 1.00 91.19 144 VAL A C 1
ATOM 1141 O O . VAL A 1 144 ? 9.713 -8.692 -16.977 1.00 91.19 144 VAL A O 1
ATOM 1144 N N . GLU A 1 145 ? 8.447 -7.047 -17.794 1.00 92.94 145 GLU A N 1
ATOM 1145 C CA . GLU A 1 145 ? 7.264 -7.888 -18.045 1.00 92.94 145 GLU A CA 1
ATOM 1146 C C . GLU A 1 145 ? 7.591 -9.085 -18.955 1.00 92.94 145 GLU A C 1
ATOM 1148 O O . GLU A 1 145 ? 7.215 -10.223 -18.660 1.00 92.94 145 GLU A O 1
ATOM 1153 N N . ARG A 1 146 ? 8.359 -8.851 -20.028 1.00 92.19 146 ARG A N 1
ATOM 1154 C CA . ARG A 1 146 ? 8.823 -9.894 -20.953 1.00 92.19 146 ARG A CA 1
ATOM 1155 C C . ARG A 1 146 ? 9.740 -10.906 -20.265 1.00 92.19 146 ARG A C 1
ATOM 1157 O O . ARG A 1 146 ? 9.615 -12.100 -20.527 1.00 92.19 146 ARG A O 1
ATOM 1164 N N . GLN A 1 147 ? 10.655 -10.442 -19.415 1.00 89.06 147 GLN A N 1
ATOM 1165 C CA . GLN A 1 147 ? 11.597 -11.298 -18.690 1.00 89.06 147 GLN A CA 1
ATOM 1166 C C . GLN A 1 147 ? 10.902 -12.148 -17.621 1.00 89.06 147 GLN A C 1
ATOM 1168 O O . GLN A 1 147 ? 11.203 -13.333 -17.488 1.00 89.06 147 GLN A O 1
ATOM 1173 N N . LEU A 1 148 ? 9.939 -11.573 -16.896 1.00 87.56 148 LEU A N 1
ATOM 1174 C CA . LEU A 1 148 ? 9.195 -12.284 -15.855 1.00 87.56 148 LEU A CA 1
ATOM 1175 C C . LEU A 1 148 ? 8.107 -13.210 -16.415 1.00 87.56 148 LEU A C 1
ATOM 1177 O O . LEU A 1 148 ? 7.702 -14.159 -15.743 1.00 87.56 148 LEU A O 1
ATOM 1181 N N . GLY A 1 149 ? 7.600 -12.940 -17.622 1.00 90.62 149 GLY A N 1
ATOM 1182 C CA . GLY A 1 149 ? 6.511 -13.712 -18.228 1.00 90.62 149 GLY A CA 1
ATOM 1183 C C . GLY A 1 149 ? 5.164 -13.558 -17.505 1.00 90.62 149 GLY A C 1
ATOM 1184 O O . GLY A 1 149 ? 4.296 -14.434 -17.615 1.00 90.62 149 GLY A O 1
ATOM 1185 N N . VAL A 1 150 ? 4.994 -12.465 -16.755 1.00 91.81 150 VAL A N 1
ATOM 1186 C CA . VAL A 1 150 ? 3.776 -12.082 -16.022 1.00 91.81 150 VAL A CA 1
ATOM 1187 C C . VAL A 1 150 ? 3.507 -10.587 -16.216 1.00 91.81 150 VAL A C 1
ATOM 1189 O O . VAL A 1 150 ? 4.473 -9.835 -16.331 1.00 91.81 150 VAL A O 1
ATOM 1192 N N . PRO A 1 151 ? 2.236 -10.138 -16.241 1.00 94.19 151 PRO A N 1
ATOM 1193 C CA . PRO A 1 151 ? 1.907 -8.722 -16.401 1.00 94.19 151 PRO A CA 1
ATOM 1194 C C . PRO A 1 151 ? 2.504 -7.848 -15.294 1.00 94.19 151 PRO A C 1
ATOM 1196 O O . PRO A 1 151 ? 2.470 -8.222 -14.120 1.00 94.19 151 PRO A O 1
ATOM 1199 N N . VAL A 1 152 ? 2.990 -6.660 -15.664 1.00 95.50 152 VAL A N 1
ATOM 1200 C CA . VAL A 1 152 ? 3.523 -5.667 -14.720 1.00 95.50 152 VAL A CA 1
ATOM 1201 C C . VAL A 1 152 ? 2.775 -4.351 -14.904 1.00 95.50 152 VAL A C 1
ATOM 1203 O O . VAL A 1 152 ? 2.967 -3.654 -15.897 1.00 95.50 152 VAL A O 1
ATOM 1206 N N . PHE A 1 153 ? 1.932 -3.960 -13.954 1.00 96.62 153 PHE A N 1
ATOM 1207 C CA . PHE A 1 153 ? 1.079 -2.778 -14.096 1.00 96.62 153 PHE A CA 1
ATOM 1208 C C . PHE A 1 153 ? 1.771 -1.515 -13.589 1.00 96.62 153 PHE A C 1
ATOM 1210 O O . PHE A 1 153 ? 2.400 -1.510 -12.536 1.00 96.62 153 PHE A O 1
ATOM 1217 N N . ARG A 1 154 ? 1.633 -0.399 -14.308 1.00 96.88 154 ARG A N 1
ATOM 1218 C CA . ARG A 1 154 ? 2.093 0.902 -13.810 1.00 96.88 154 ARG A CA 1
ATOM 1219 C C . ARG A 1 154 ? 1.109 1.446 -12.783 1.00 96.88 154 ARG A C 1
ATOM 1221 O O . ARG A 1 154 ? -0.082 1.528 -13.077 1.00 96.88 154 ARG A O 1
ATOM 1228 N N . ILE A 1 155 ? 1.623 1.877 -11.634 1.00 97.19 155 ILE A N 1
ATOM 1229 C CA . ILE A 1 155 ? 0.848 2.654 -10.665 1.00 97.19 155 ILE A CA 1
ATOM 1230 C C . ILE A 1 155 ? 0.616 4.054 -11.262 1.00 97.19 155 ILE A C 1
ATOM 1232 O O . ILE A 1 155 ? 1.591 4.723 -11.621 1.00 97.19 155 ILE A O 1
ATOM 1236 N N . PRO A 1 156 ? -0.638 4.518 -11.404 1.00 95.88 156 PRO A N 1
ATOM 1237 C CA . PRO A 1 156 ? -0.919 5.872 -11.850 1.00 95.88 156 PRO A CA 1
ATOM 1238 C C . PRO A 1 156 ? -0.334 6.888 -10.872 1.00 95.88 156 PRO A C 1
ATOM 1240 O O . PRO A 1 156 ? -0.347 6.683 -9.658 1.00 95.88 156 PRO A O 1
ATOM 1243 N N . PHE A 1 157 ? 0.152 8.010 -11.396 1.00 94.25 157 PHE A N 1
ATOM 1244 C CA . PHE A 1 157 ? 0.619 9.094 -10.545 1.00 94.25 157 PHE A CA 1
ATOM 1245 C C . PHE A 1 157 ? -0.538 9.639 -9.699 1.00 94.25 157 PHE A C 1
ATOM 1247 O O . PHE A 1 157 ? -1.557 10.066 -10.240 1.00 94.25 157 PHE A O 1
ATOM 1254 N N . SER A 1 158 ? -0.342 9.670 -8.382 1.00 95.00 158 SER A N 1
ATOM 1255 C CA . SER A 1 158 ? -1.183 10.415 -7.453 1.00 95.00 158 SER A CA 1
ATOM 1256 C C . SER A 1 158 ? -0.307 11.334 -6.613 1.00 95.00 158 SER A C 1
ATOM 1258 O O . SER A 1 158 ? 0.637 10.887 -5.963 1.00 95.00 158 SER A O 1
ATOM 1260 N N . ALA A 1 159 ? -0.613 12.631 -6.631 1.00 94.75 159 ALA A N 1
ATOM 1261 C CA . ALA A 1 159 ? 0.067 13.605 -5.778 1.00 94.75 159 ALA A CA 1
ATOM 1262 C C . ALA A 1 159 ? -0.399 13.514 -4.314 1.00 94.75 159 ALA A C 1
ATOM 1264 O O . ALA A 1 159 ? 0.332 13.915 -3.411 1.00 94.75 159 ALA A O 1
ATOM 1265 N N . ASP A 1 160 ? -1.608 12.996 -4.084 1.00 94.31 160 ASP A N 1
ATOM 1266 C CA . ASP A 1 160 ? -2.236 12.908 -2.769 1.00 94.31 160 ASP A CA 1
ATOM 1267 C C . ASP A 1 160 ? -2.885 11.531 -2.582 1.00 94.31 160 ASP A C 1
ATOM 1269 O O . ASP A 1 160 ? -3.863 11.189 -3.249 1.00 94.31 160 ASP A O 1
ATOM 1273 N N . ALA A 1 161 ? -2.360 10.747 -1.637 1.00 94.06 161 ALA A N 1
ATOM 1274 C CA . ALA A 1 161 ? -2.859 9.408 -1.332 1.00 94.06 161 ALA A CA 1
ATOM 1275 C C . ALA A 1 161 ? -4.289 9.405 -0.758 1.00 94.06 161 ALA A C 1
ATOM 1277 O O . ALA A 1 161 ? -4.937 8.361 -0.729 1.00 94.06 161 ALA A O 1
ATOM 1278 N N . PHE A 1 162 ? -4.791 10.556 -0.301 1.00 93.88 162 PHE A N 1
ATOM 1279 C CA . PHE A 1 162 ? -6.144 10.698 0.237 1.00 93.88 162 PHE A CA 1
ATOM 1280 C C . PHE A 1 162 ? -7.197 11.031 -0.819 1.00 93.88 162 PHE A C 1
ATOM 1282 O O . PHE A 1 162 ? -8.392 11.035 -0.517 1.00 93.88 162 PHE A O 1
ATOM 1289 N N . ARG A 1 163 ? -6.787 11.302 -2.062 1.00 93.38 163 ARG A N 1
ATOM 1290 C CA . ARG A 1 163 ? -7.695 11.707 -3.134 1.00 93.38 163 ARG A CA 1
ATOM 1291 C C . ARG A 1 163 ? -7.808 10.623 -4.198 1.00 93.38 163 ARG A C 1
ATOM 1293 O O . ARG A 1 163 ? -6.850 10.323 -4.900 1.00 93.38 163 ARG A O 1
ATOM 1300 N N . ILE A 1 164 ? -9.023 10.112 -4.374 1.00 94.69 164 ILE A N 1
ATOM 1301 C CA . ILE A 1 164 ? -9.358 9.149 -5.425 1.00 94.69 164 ILE A CA 1
ATOM 1302 C C . ILE A 1 164 ? -10.165 9.851 -6.511 1.00 94.69 164 ILE A C 1
ATOM 1304 O O . ILE A 1 164 ? -11.265 10.347 -6.267 1.00 94.69 164 ILE A O 1
ATOM 1308 N N . ASP A 1 165 ? -9.611 9.904 -7.719 1.00 94.62 165 ASP A N 1
ATOM 1309 C CA . ASP A 1 165 ? -10.305 10.403 -8.902 1.00 94.62 165 ASP A CA 1
ATOM 1310 C C . ASP A 1 165 ? -10.844 9.258 -9.778 1.00 94.62 165 ASP A C 1
ATOM 1312 O O . ASP A 1 165 ? -10.611 8.075 -9.525 1.00 94.62 165 ASP A O 1
ATOM 1316 N N . ARG A 1 166 ? -11.568 9.604 -10.849 1.00 94.75 166 ARG A N 1
ATOM 1317 C CA . ARG A 1 166 ? -12.157 8.617 -11.772 1.00 94.75 166 ARG A CA 1
ATOM 1318 C C . ARG A 1 166 ? -11.121 7.783 -12.532 1.00 94.75 166 ARG A C 1
ATOM 1320 O O . ARG A 1 166 ? -11.463 6.724 -13.053 1.00 94.75 166 ARG A O 1
ATOM 1327 N N . SER A 1 167 ? -9.897 8.279 -12.701 1.00 95.12 167 SER A N 1
ATOM 1328 C CA . SER A 1 167 ? -8.834 7.521 -13.364 1.00 95.12 167 SER A CA 1
ATOM 1329 C C . SER A 1 167 ? -8.316 6.432 -12.433 1.00 95.12 167 SER A C 1
ATOM 1331 O O . SER A 1 167 ? -8.191 5.283 -12.847 1.00 95.12 167 SER A O 1
ATOM 1333 N N . LEU A 1 168 ? -8.089 6.786 -11.169 1.00 96.31 168 LEU A N 1
ATOM 1334 C CA . LEU A 1 168 ? -7.684 5.858 -10.121 1.00 96.31 168 LEU A CA 1
ATOM 1335 C C . LEU A 1 168 ? -8.761 4.811 -9.834 1.00 96.31 168 LEU A C 1
ATOM 1337 O O . LEU A 1 168 ? -8.420 3.639 -9.730 1.00 96.31 168 LEU A O 1
ATOM 1341 N N . MET A 1 169 ? -10.043 5.199 -9.790 1.00 96.38 169 MET A N 1
ATOM 1342 C CA . MET A 1 169 ? -11.156 4.245 -9.638 1.00 96.38 169 MET A CA 1
ATOM 1343 C C . MET A 1 169 ? -11.110 3.162 -10.718 1.00 96.38 169 MET A C 1
ATOM 1345 O O . MET A 1 169 ? -10.999 1.986 -10.398 1.00 96.38 169 MET A O 1
ATOM 1349 N N . ARG A 1 170 ? -11.082 3.563 -11.996 1.00 96.50 170 ARG A N 1
ATOM 1350 C CA . ARG A 1 170 ? -11.024 2.618 -13.125 1.00 96.50 170 ARG A CA 1
ATOM 1351 C C . ARG A 1 170 ? -9.771 1.747 -13.110 1.00 96.50 170 ARG A C 1
ATOM 1353 O O . ARG A 1 170 ? -9.814 0.605 -13.552 1.00 96.50 170 ARG A O 1
ATOM 1360 N N . TRP A 1 171 ? -8.645 2.291 -12.651 1.00 97.31 171 TRP A N 1
ATOM 1361 C CA . TRP A 1 171 ? -7.412 1.520 -12.543 1.00 97.31 171 TRP A CA 1
ATOM 1362 C C . TRP A 1 171 ? -7.514 0.440 -11.464 1.00 97.31 171 TRP A C 1
ATOM 1364 O O . TRP A 1 171 ? -7.167 -0.704 -11.739 1.00 97.31 171 TRP A O 1
ATOM 1374 N N . PHE A 1 172 ? -8.034 0.771 -10.277 1.00 97.25 172 PHE A N 1
ATOM 1375 C CA . PHE A 1 172 ? -8.249 -0.219 -9.223 1.00 97.25 172 PHE A CA 1
ATOM 1376 C C . PHE A 1 172 ? -9.315 -1.256 -9.596 1.00 97.25 172 PHE A C 1
ATOM 1378 O O . PHE A 1 172 ? -9.092 -2.429 -9.335 1.00 97.25 172 PHE A O 1
ATOM 1385 N N . GLU A 1 173 ? -10.412 -0.864 -10.252 1.00 95.00 173 GLU A N 1
ATOM 1386 C CA . GLU A 1 173 ? -11.440 -1.791 -10.771 1.00 95.00 173 GLU A CA 1
ATOM 1387 C C . GLU A 1 173 ? -10.875 -2.816 -11.767 1.00 95.00 173 GLU A C 1
ATOM 1389 O O . GLU A 1 173 ? -11.374 -3.930 -11.861 1.00 95.00 173 GLU A O 1
ATOM 1394 N N . GLY A 1 174 ? -9.855 -2.441 -12.544 1.00 94.62 174 GLY A N 1
ATOM 1395 C CA . GLY A 1 174 ? -9.175 -3.366 -13.453 1.00 94.62 174 GLY A CA 1
ATOM 1396 C C . GLY A 1 174 ? -8.078 -4.200 -12.786 1.00 94.62 174 GLY A C 1
ATOM 1397 O O . GLY A 1 174 ? -7.604 -5.162 -13.388 1.00 94.62 174 GLY A O 1
ATOM 1398 N N . LEU A 1 175 ? -7.639 -3.807 -11.588 1.00 94.75 175 LEU A N 1
ATOM 1399 C CA . LEU A 1 175 ? -6.537 -4.436 -10.862 1.00 94.75 175 LEU A CA 1
ATOM 1400 C C . LEU A 1 175 ? -7.015 -5.456 -9.819 1.00 94.75 175 LEU A C 1
ATOM 1402 O O . LEU A 1 175 ? -6.333 -6.462 -9.619 1.00 94.75 175 LEU A O 1
ATOM 1406 N N . LEU A 1 176 ? -8.120 -5.152 -9.130 1.00 91.31 176 LEU A N 1
ATOM 1407 C CA . LEU A 1 176 ? -8.713 -5.911 -8.022 1.00 91.31 176 LEU A CA 1
ATOM 1408 C C . LEU A 1 176 ? -9.949 -6.684 -8.487 1.00 91.31 176 LEU A C 1
ATOM 1410 O O . LEU A 1 176 ? -10.043 -7.877 -8.124 1.00 91.31 176 LEU A O 1
#

Secondary structure (DSSP, 8-state):
-HHHHHHHHHIIIIIT---EEEEE-SSS-HHHHHHHHHHHHHT--S-PPTTEEEETTEEEESS--HHHHHHHHTTT-SEEEEE--S--HHHHHHHTTSSS-EEEEEESGGGHHHHHHHHHHT-S--TTSEEEEEEE-HHHHHHHHHHHTS-EEEPPP-S-TT---HHHHHHHHHH-

Foldseek 3Di:
DVLVQLLVQLLCCVVVVFQEEEEEADDPQVVVVVCVVVCVVVVDDDDDDPQWDDDPNYIYRSHDDPVNVVCQVPDRGPYYHYCPDDDDPVCVVVLVVDQAHEDEAEQAPVRVVVVVVSCVVNPQQDQRYAAEYAYDDPVSQVVVCVVNVHHYYYDDDDPHSNDDDPVNNVVVVVRD

Sequence (176 aa):
MTHLCVLMANYLTGAGQRRTAVIEWNDHGDFRRMEKVCARRENVTGEKEENVFKALGVTYFGRGNADTLAGCMNGPYDDIIIDFGEAAPASRAEWLRCQVRMMVAAFSEWQLEDASGMMEQNGRPCRSWIYLAAFGSEWTRREVERQLGVPVFRIPFSADAFRIDRSLMRWFEGLL

pLDDT: mean 90.56, std 9.81, range [48.41, 98.69]